Protein AF-A0A846AVG2-F1 (afdb_monomer_lite)

pLDDT: mean 75.11, std 14.45, range [46.59, 95.88]

Sequence (67 aa):
MHIHPTKGKSYRNGKDYRCLHCGWKGDADYNGAKNIAALGLSVNQPGGPWLSCEVSSLDFVPRQLTI

Secondary structure (DSSP, 8-state):
----SSTT--S----EEE-TTT--EEEHHHHHHHHHHHHHHHHHSS--TTSSSPPPTTS--------

Foldseek 3Di:
DDDDPDPPDDPDDDQWDADPPPGDIDGPVVVVVVVCVVVVVVVPDPDDPPDPDGDPPVVDPPPPPDD

Radius of gyration: 18.62 Å; chains: 1; bounding box: 43×26×47 Å

Structure (mmCIF, N/CA/C/O backbone):
data_AF-A0A846AVG2-F1
#
_entry.id   AF-A0A846AVG2-F1
#
loop_
_atom_site.group_PDB
_atom_site.id
_atom_site.type_symbol
_atom_site.label_atom_id
_atom_site.label_alt_id
_atom_site.label_comp_id
_atom_site.label_asym_id
_atom_site.label_entity_id
_atom_site.label_seq_id
_atom_site.pdbx_PDB_ins_code
_atom_site.Cartn_x
_atom_site.Cartn_y
_atom_site.Cartn_z
_atom_site.occupancy
_atom_site.B_iso_or_equiv
_atom_site.auth_seq_id
_atom_site.auth_comp_id
_atom_site.auth_asym_id
_atom_site.auth_atom_id
_atom_site.pdbx_PDB_model_num
ATOM 1 N N . MET A 1 1 ? 9.646 8.658 16.497 1.00 55.97 1 MET A N 1
ATOM 2 C CA . MET A 1 1 ? 8.624 7.589 16.405 1.00 55.97 1 MET A CA 1
ATOM 3 C C . MET A 1 1 ? 7.928 7.507 17.759 1.00 55.97 1 MET A C 1
ATOM 5 O O . MET A 1 1 ? 8.604 7.215 18.732 1.00 55.97 1 MET A O 1
ATOM 9 N N . HIS A 1 2 ? 6.634 7.829 17.860 1.00 71.94 2 HIS A N 1
ATOM 10 C CA . HIS A 1 2 ? 5.891 7.705 19.123 1.00 71.94 2 HIS A CA 1
ATOM 11 C C . HIS A 1 2 ? 5.214 6.332 19.183 1.00 71.94 2 HIS A C 1
ATOM 13 O O . HIS A 1 2 ? 4.280 6.067 18.424 1.00 71.94 2 HIS A O 1
ATOM 19 N N . ILE A 1 3 ? 5.716 5.452 20.049 1.00 79.69 3 ILE A N 1
ATOM 20 C CA . ILE A 1 3 ? 5.154 4.118 20.288 1.00 79.69 3 ILE A CA 1
ATOM 21 C C . ILE A 1 3 ? 4.106 4.256 21.392 1.00 79.69 3 ILE A C 1
ATOM 23 O O . ILE A 1 3 ? 4.380 4.850 22.432 1.00 79.69 3 ILE A O 1
ATOM 27 N N . HIS A 1 4 ? 2.896 3.748 21.158 1.00 85.44 4 HIS A N 1
ATOM 28 C CA . HIS A 1 4 ? 1.850 3.785 22.173 1.00 85.44 4 HIS A CA 1
ATOM 29 C C . HIS A 1 4 ? 2.254 2.881 23.354 1.00 85.44 4 HIS A C 1
ATOM 31 O O . HIS A 1 4 ? 2.654 1.741 23.115 1.00 85.44 4 HIS A O 1
ATOM 37 N N . PRO A 1 5 ? 2.143 3.341 24.615 1.00 92.62 5 PRO A N 1
ATOM 38 C CA . PRO A 1 5 ? 2.613 2.586 25.782 1.00 92.62 5 PRO A CA 1
ATOM 39 C C . PRO A 1 5 ? 1.870 1.254 25.963 1.00 92.62 5 PRO A C 1
ATOM 41 O O . PRO A 1 5 ? 2.421 0.277 26.457 1.00 92.62 5 PRO A O 1
ATOM 44 N N . THR A 1 6 ? 0.611 1.187 25.527 1.00 91.69 6 THR A N 1
ATOM 45 C CA . THR A 1 6 ? -0.174 -0.054 25.498 1.00 91.69 6 THR A CA 1
ATOM 46 C C . THR A 1 6 ? 0.135 -0.893 24.255 1.00 91.69 6 THR A C 1
ATOM 48 O O . THR A 1 6 ? -0.044 -0.429 23.127 1.00 91.69 6 THR A O 1
ATOM 51 N N . LYS A 1 7 ? 0.514 -2.161 24.460 1.00 85.38 7 LYS A N 1
ATOM 52 C CA . LYS A 1 7 ? 0.755 -3.142 23.391 1.00 85.38 7 LYS A CA 1
ATOM 53 C C . LYS A 1 7 ? -0.476 -3.284 22.482 1.00 85.38 7 LYS A C 1
ATOM 55 O O . LYS A 1 7 ? -1.596 -3.421 22.964 1.00 85.38 7 LYS A O 1
ATOM 60 N N . GLY A 1 8 ? -0.262 -3.249 21.165 1.00 79.00 8 GLY A N 1
ATOM 61 C CA . GLY A 1 8 ? -1.324 -3.390 20.156 1.00 79.00 8 GLY A CA 1
ATOM 62 C C . GLY A 1 8 ? -2.141 -2.121 19.881 1.00 79.00 8 GLY A C 1
ATOM 63 O O . GLY A 1 8 ? -3.061 -2.156 19.068 1.00 79.00 8 GLY A O 1
ATOM 64 N N . LYS A 1 9 ? -1.822 -0.994 20.528 1.00 82.12 9 LYS A N 1
ATOM 65 C CA . LYS A 1 9 ? -2.448 0.308 20.260 1.00 82.12 9 LYS A CA 1
ATOM 66 C C . LYS A 1 9 ? -1.520 1.193 19.423 1.00 82.12 9 LYS A C 1
ATOM 68 O O . LYS A 1 9 ? -0.307 1.002 19.387 1.00 82.12 9 LYS A O 1
ATOM 73 N N . SER A 1 10 ? -2.100 2.178 18.745 1.00 77.81 10 SER A N 1
ATOM 74 C CA . SER A 1 10 ? -1.380 3.174 17.952 1.00 77.81 10 SER A CA 1
ATOM 75 C C . SER A 1 10 ? -2.017 4.543 18.153 1.00 77.81 10 SER A C 1
ATOM 77 O O . SER A 1 10 ? -3.237 4.641 18.230 1.00 77.81 10 SER A O 1
ATOM 79 N N . TYR A 1 11 ? -1.201 5.602 18.185 1.00 80.94 11 TYR A N 1
ATOM 80 C CA . TYR A 1 11 ? -1.693 6.984 18.116 1.00 80.94 11 TYR A CA 1
ATOM 81 C C . TYR A 1 11 ? -2.274 7.338 16.735 1.00 80.94 11 TYR A C 1
ATOM 83 O O . TYR A 1 11 ? -2.908 8.377 16.579 1.00 80.94 11 TYR A O 1
ATOM 91 N N . ARG A 1 12 ? -2.061 6.489 15.718 1.00 72.44 12 ARG A N 1
ATOM 92 C CA . ARG A 1 12 ? -2.650 6.659 14.387 1.00 72.44 12 ARG A CA 1
ATOM 93 C C . ARG A 1 12 ? -4.104 6.194 14.416 1.00 72.44 12 ARG A C 1
ATOM 95 O O . ARG A 1 12 ? -4.368 5.017 14.645 1.00 72.44 12 ARG A O 1
ATOM 102 N N . ASN A 1 13 ? -5.020 7.113 14.139 1.00 70.81 13 ASN A N 1
ATOM 103 C CA . ASN A 1 13 ? -6.426 6.819 13.874 1.00 70.81 13 ASN A CA 1
ATOM 104 C C . ASN A 1 13 ? -6.661 6.679 12.353 1.00 70.81 13 ASN A C 1
ATOM 106 O O . ASN A 1 13 ? -5.840 7.152 11.567 1.00 70.81 13 ASN A O 1
ATOM 110 N N . GLY A 1 14 ? -7.754 6.035 11.931 1.00 72.06 14 GLY A N 1
ATOM 111 C CA . GLY A 1 14 ? -8.097 5.876 10.510 1.00 72.06 14 GLY A CA 1
ATOM 112 C C . GLY A 1 14 ? -7.329 4.757 9.800 1.00 72.06 14 GLY A C 1
ATOM 113 O O . GLY A 1 14 ? -6.704 4.984 8.769 1.00 72.06 14 GLY A O 1
ATOM 114 N N . LYS A 1 15 ? -7.371 3.538 10.354 1.00 78.62 15 LYS A N 1
ATOM 115 C CA . LYS A 1 15 ? -6.806 2.322 9.736 1.00 78.62 15 LYS A CA 1
ATOM 116 C C . LYS A 1 15 ? -7.666 1.756 8.598 1.00 78.62 15 LYS A C 1
ATOM 118 O O . LYS A 1 15 ? -7.292 0.755 8.012 1.00 78.62 15 LYS A O 1
ATOM 123 N N . ASP A 1 16 ? -8.785 2.391 8.261 1.00 88.19 16 ASP A N 1
ATOM 124 C CA . ASP A 1 16 ? -9.652 1.994 7.152 1.00 88.19 16 ASP A CA 1
ATOM 125 C C . ASP A 1 16 ? -9.303 2.771 5.879 1.00 88.19 16 ASP A C 1
ATOM 127 O O . ASP A 1 16 ? -9.344 4.002 5.856 1.00 88.19 16 ASP A O 1
ATOM 131 N N . TYR A 1 17 ? -9.041 2.056 4.790 1.00 91.38 17 TYR A N 1
ATOM 132 C CA . TYR A 1 17 ? -8.965 2.613 3.445 1.00 91.38 17 TYR A CA 1
ATOM 133 C C . TYR A 1 17 ? -10.249 2.304 2.669 1.00 91.38 17 TYR A C 1
ATOM 135 O O . TYR A 1 17 ? -10.834 1.226 2.799 1.00 91.38 17 TYR A O 1
ATOM 143 N N . ARG A 1 18 ? -10.683 3.257 1.837 1.00 93.56 18 ARG A N 1
ATOM 144 C CA . ARG A 1 18 ? -11.813 3.111 0.913 1.00 93.56 18 ARG A CA 1
ATOM 145 C C . ARG A 1 18 ? -11.412 3.608 -0.469 1.00 93.56 18 ARG A C 1
ATOM 147 O O . ARG A 1 18 ? -11.111 4.787 -0.638 1.00 93.56 18 ARG A O 1
ATOM 154 N N . CYS A 1 19 ? -11.456 2.724 -1.456 1.00 93.38 19 CYS A N 1
ATOM 155 C CA . CYS A 1 19 ? -11.314 3.101 -2.851 1.00 93.38 19 CYS A CA 1
ATOM 156 C C . CYS A 1 19 ? -12.652 3.634 -3.370 1.00 93.38 19 CYS A C 1
ATOM 158 O O . CYS A 1 19 ? -13.636 2.899 -3.421 1.00 93.38 19 CYS A O 1
ATOM 160 N N . LEU A 1 20 ? -12.685 4.896 -3.795 1.00 94.06 20 LEU A N 1
ATOM 161 C CA . LEU A 1 20 ? -13.891 5.508 -4.366 1.00 94.06 20 LEU A CA 1
ATOM 162 C C . LEU A 1 20 ? -14.148 5.093 -5.822 1.00 94.06 20 LEU A C 1
ATOM 164 O O . LEU A 1 20 ? -15.236 5.322 -6.333 1.00 94.06 20 LEU A O 1
ATOM 168 N N . HIS A 1 21 ? -13.164 4.476 -6.480 1.00 94.56 21 HIS A N 1
ATOM 169 C CA . HIS A 1 21 ? -13.286 4.024 -7.864 1.00 94.56 21 HIS A CA 1
ATOM 170 C C . HIS A 1 21 ? -13.873 2.609 -7.971 1.00 94.56 21 HIS A C 1
ATOM 172 O O . HIS A 1 21 ? -14.821 2.395 -8.714 1.00 94.56 21 HIS A O 1
ATOM 178 N N . CYS A 1 22 ? -13.336 1.645 -7.211 1.00 93.94 22 CYS A N 1
ATOM 179 C CA . CYS A 1 22 ? -13.784 0.245 -7.255 1.00 93.94 22 CYS A CA 1
ATOM 180 C C . CYS A 1 22 ? -14.606 -0.190 -6.031 1.00 93.94 22 CYS A C 1
ATOM 182 O O . CYS A 1 22 ? -15.013 -1.344 -5.944 1.00 93.94 22 CYS A O 1
ATOM 184 N N . GLY A 1 23 ? -14.823 0.699 -5.057 1.00 94.50 23 GLY A N 1
ATOM 185 C CA . GLY A 1 23 ? -15.610 0.412 -3.854 1.00 94.50 23 GLY A CA 1
ATOM 186 C C . GLY A 1 23 ? -14.914 -0.473 -2.815 1.00 94.50 23 GLY A C 1
ATOM 187 O O . GLY A 1 23 ? -15.505 -0.758 -1.774 1.00 94.50 23 GLY A O 1
ATOM 188 N N . TRP A 1 24 ? -13.667 -0.900 -3.053 1.00 94.00 24 TRP A N 1
ATOM 189 C CA . TRP A 1 24 ? -12.926 -1.722 -2.095 1.00 94.00 24 TRP A CA 1
ATOM 190 C C . TRP A 1 24 ? -12.752 -0.996 -0.756 1.00 94.00 24 TRP A C 1
ATOM 192 O O . TRP A 1 24 ? -12.370 0.176 -0.718 1.00 94.00 24 TRP A O 1
ATOM 202 N N . LYS A 1 25 ? -12.997 -1.708 0.346 1.00 95.88 25 LYS A N 1
ATOM 203 C CA . LYS A 1 25 ? -12.812 -1.217 1.711 1.00 95.88 25 LYS A CA 1
ATOM 204 C C . LYS A 1 25 ? -12.068 -2.259 2.538 1.00 95.88 25 LYS A C 1
ATOM 206 O O . LYS A 1 25 ? -12.456 -3.424 2.542 1.00 95.88 25 LYS A O 1
ATOM 211 N N . GLY A 1 26 ? -11.060 -1.827 3.286 1.00 92.25 26 GLY A N 1
ATOM 212 C CA . GLY A 1 26 ? -10.297 -2.706 4.166 1.00 92.25 26 GLY A CA 1
ATOM 213 C C . GLY A 1 26 ? -9.212 -1.962 4.929 1.00 92.25 26 GLY A C 1
ATOM 214 O O . GLY A 1 26 ? -9.182 -0.734 4.938 1.00 92.25 26 GLY A O 1
ATOM 215 N N . ASP A 1 27 ? -8.317 -2.715 5.560 1.00 91.50 27 ASP A N 1
ATOM 216 C CA . ASP A 1 27 ? -7.210 -2.152 6.326 1.00 91.50 27 ASP A CA 1
ATOM 217 C C . ASP A 1 27 ? -6.225 -1.382 5.420 1.00 91.50 27 ASP A C 1
ATOM 219 O O . ASP A 1 27 ? -5.804 -1.855 4.357 1.00 91.50 27 ASP A O 1
ATOM 223 N N . ALA A 1 28 ? -5.877 -0.166 5.834 1.00 89.44 28 ALA A N 1
ATOM 224 C CA . ALA A 1 28 ? -5.019 0.748 5.097 1.00 89.44 28 ALA A CA 1
ATOM 225 C C . ALA A 1 28 ? -3.559 0.277 5.057 1.00 89.44 28 ALA A C 1
ATOM 227 O O . ALA A 1 28 ? -2.886 0.510 4.050 1.00 89.44 28 ALA A O 1
ATOM 228 N N . ASP A 1 29 ? -3.076 -0.406 6.102 1.00 87.62 29 ASP A N 1
ATOM 229 C CA . ASP A 1 29 ? -1.725 -0.971 6.124 1.00 87.62 29 ASP A CA 1
ATOM 230 C C . ASP A 1 29 ? -1.651 -2.183 5.176 1.00 87.62 29 ASP A C 1
ATOM 232 O O . ASP A 1 29 ? -0.679 -2.314 4.432 1.00 87.62 29 ASP A O 1
ATOM 236 N N . TYR A 1 30 ? -2.697 -3.019 5.113 1.00 90.81 30 TYR A N 1
ATOM 237 C CA . TYR A 1 30 ? -2.806 -4.108 4.132 1.00 90.81 30 TYR A CA 1
ATOM 238 C C . TYR A 1 30 ? -2.824 -3.583 2.690 1.00 90.81 30 TYR A C 1
ATOM 240 O O . TYR A 1 30 ? -2.074 -4.074 1.841 1.00 90.81 30 TYR A O 1
ATOM 248 N N . ASN A 1 31 ? -3.634 -2.556 2.410 1.00 91.75 31 ASN A N 1
ATOM 249 C CA . ASN A 1 31 ? -3.656 -1.904 1.098 1.00 91.75 31 ASN A CA 1
ATOM 250 C C . ASN A 1 31 ? -2.285 -1.301 0.746 1.00 91.75 31 ASN A C 1
ATOM 252 O O . ASN A 1 31 ? -1.778 -1.494 -0.358 1.00 91.75 31 ASN A O 1
ATOM 256 N N . GLY A 1 32 ? -1.649 -0.626 1.709 1.00 88.94 32 GLY A N 1
ATOM 257 C CA . GLY A 1 32 ? -0.297 -0.091 1.566 1.00 88.94 32 GLY A CA 1
ATOM 258 C C . GLY A 1 32 ? 0.734 -1.177 1.262 1.00 88.94 32 GLY A C 1
ATOM 259 O O . GLY A 1 32 ? 1.519 -1.022 0.330 1.00 88.94 32 GLY A O 1
ATOM 260 N N . ALA A 1 33 ? 0.693 -2.306 1.972 1.00 90.25 33 ALA A N 1
ATOM 261 C CA . ALA A 1 33 ? 1.586 -3.438 1.738 1.00 90.25 33 ALA A CA 1
ATOM 262 C C . ALA A 1 33 ? 1.411 -4.033 0.331 1.00 90.25 33 ALA A C 1
ATOM 264 O O . ALA A 1 33 ? 2.404 -4.342 -0.326 1.00 90.25 33 ALA A O 1
ATOM 265 N N . LYS A 1 34 ? 0.172 -4.146 -0.170 1.00 90.38 34 LYS A N 1
ATOM 266 C CA . LYS A 1 34 ? -0.097 -4.594 -1.547 1.00 90.38 34 LYS A CA 1
ATOM 267 C C . LYS A 1 34 ? 0.420 -3.606 -2.590 1.00 90.38 34 LYS A C 1
ATOM 269 O O . LYS A 1 34 ? 1.053 -4.037 -3.550 1.00 90.38 34 LYS A O 1
ATOM 274 N N . ASN A 1 35 ? 0.224 -2.307 -2.377 1.00 88.56 35 ASN A N 1
ATOM 275 C CA . ASN A 1 35 ? 0.769 -1.278 -3.262 1.00 88.56 35 ASN A CA 1
ATOM 276 C C . ASN A 1 35 ? 2.298 -1.285 -3.270 1.00 88.56 35 ASN A C 1
ATOM 278 O O . ASN A 1 35 ? 2.894 -1.196 -4.335 1.00 88.56 35 ASN A O 1
ATOM 282 N N . ILE A 1 36 ? 2.942 -1.438 -2.111 1.00 84.62 36 ILE A N 1
ATOM 283 C CA . ILE A 1 3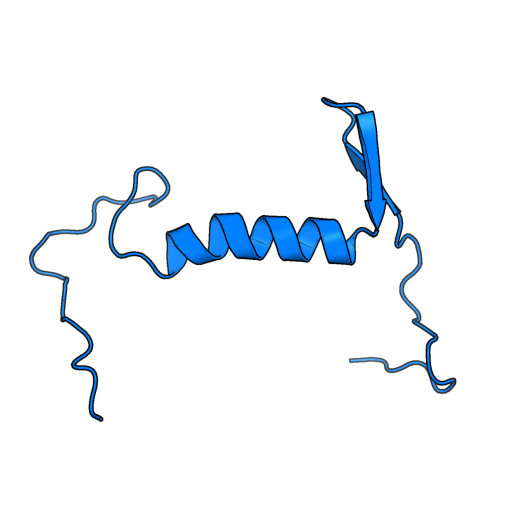6 ? 4.403 -1.550 -2.027 1.00 84.62 36 ILE A CA 1
ATOM 284 C C . ILE A 1 36 ? 4.884 -2.837 -2.696 1.00 84.62 36 ILE A C 1
ATOM 286 O O . ILE A 1 36 ? 5.885 -2.800 -3.393 1.00 84.62 36 ILE A O 1
ATOM 290 N N . ALA A 1 37 ? 4.195 -3.966 -2.542 1.00 86.12 37 ALA A N 1
ATOM 291 C CA . ALA A 1 37 ? 4.566 -5.188 -3.255 1.00 86.12 37 ALA A CA 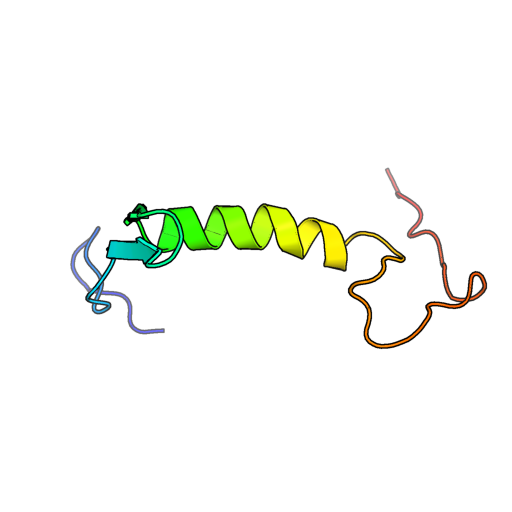1
ATOM 292 C C . ALA A 1 37 ? 4.459 -5.008 -4.780 1.00 86.12 37 ALA A C 1
ATOM 294 O O . ALA A 1 37 ? 5.337 -5.453 -5.512 1.00 86.12 37 ALA A O 1
ATOM 295 N N . ALA A 1 38 ? 3.421 -4.311 -5.253 1.00 81.62 38 ALA A N 1
ATOM 296 C CA . ALA A 1 38 ? 3.217 -4.034 -6.672 1.00 81.62 38 ALA A CA 1
ATOM 297 C C . ALA A 1 38 ? 4.214 -3.001 -7.238 1.00 81.62 38 ALA A C 1
ATOM 299 O O . ALA A 1 38 ? 4.778 -3.222 -8.303 1.00 81.62 38 ALA A O 1
ATOM 300 N N . LEU A 1 39 ? 4.455 -1.888 -6.534 1.00 76.56 39 LEU A N 1
ATOM 301 C CA . LEU A 1 39 ? 5.329 -0.789 -6.976 1.00 76.56 39 LEU A CA 1
ATOM 302 C C . LEU A 1 39 ? 6.802 -1.007 -6.621 1.00 76.56 39 LEU A C 1
ATOM 304 O O . LEU A 1 39 ? 7.687 -0.631 -7.378 1.00 76.56 39 LEU A O 1
ATOM 308 N N . GLY A 1 40 ? 7.086 -1.612 -5.473 1.00 68.56 40 GLY A N 1
ATOM 309 C CA . GLY A 1 40 ? 8.437 -1.985 -5.052 1.00 68.56 40 GLY A CA 1
ATOM 310 C C . GLY A 1 40 ? 9.050 -3.037 -5.973 1.00 68.56 40 GLY A C 1
ATOM 311 O O . GLY A 1 40 ? 10.260 -3.032 -6.185 1.00 68.56 40 GLY A O 1
ATOM 312 N N . LEU A 1 41 ? 8.218 -3.868 -6.609 1.00 61.00 41 LEU A N 1
ATOM 313 C CA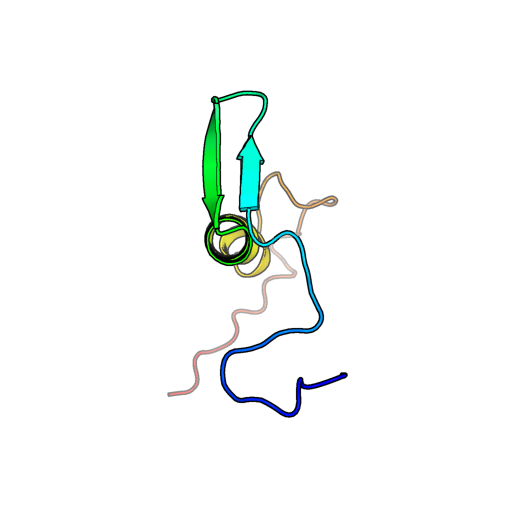 . LEU A 1 41 ? 8.629 -4.702 -7.735 1.00 61.00 41 LEU A CA 1
ATOM 314 C C . LEU A 1 41 ? 9.101 -3.861 -8.940 1.00 61.00 41 LEU A C 1
ATOM 316 O O . LEU A 1 41 ? 10.034 -4.268 -9.622 1.00 61.00 41 LEU A O 1
ATOM 320 N N . SER A 1 42 ? 8.516 -2.686 -9.186 1.00 59.19 42 SER A N 1
ATOM 321 C CA . SER A 1 42 ? 8.938 -1.769 -10.259 1.00 59.19 42 SER A CA 1
ATOM 322 C C . SER A 1 42 ? 10.223 -0.998 -9.937 1.00 59.19 42 SER A C 1
ATOM 324 O O . SER A 1 42 ? 10.917 -0.590 -10.858 1.00 59.19 42 SER A O 1
ATOM 326 N N . VAL A 1 43 ? 10.546 -0.784 -8.655 1.00 59.69 43 VAL A N 1
ATOM 327 C CA . VAL A 1 43 ? 11.780 -0.088 -8.228 1.00 59.69 43 VAL A CA 1
ATOM 328 C C . VAL A 1 43 ? 12.973 -1.044 -8.148 1.00 59.69 43 VAL A C 1
ATOM 330 O O . VAL A 1 43 ? 14.096 -0.657 -8.454 1.00 59.69 43 VAL A O 1
ATOM 333 N N . ASN A 1 44 ? 12.739 -2.299 -7.753 1.00 62.75 44 ASN A N 1
ATOM 334 C CA . ASN A 1 44 ? 13.789 -3.320 -7.676 1.00 62.75 44 ASN A CA 1
ATOM 335 C C . ASN A 1 44 ? 14.071 -4.007 -9.018 1.00 62.75 44 ASN A C 1
ATOM 337 O O . ASN A 1 44 ? 15.045 -4.753 -9.120 1.00 62.75 44 ASN A O 1
ATOM 341 N N . GLN A 1 45 ? 13.229 -3.786 -10.031 1.00 61.50 45 GLN A N 1
ATOM 342 C CA . GLN A 1 45 ? 13.499 -4.243 -11.383 1.00 61.50 45 GLN A CA 1
ATOM 343 C C . GLN A 1 45 ? 14.173 -3.130 -12.190 1.00 61.50 45 GLN A C 1
ATOM 345 O O . GLN A 1 45 ? 13.656 -2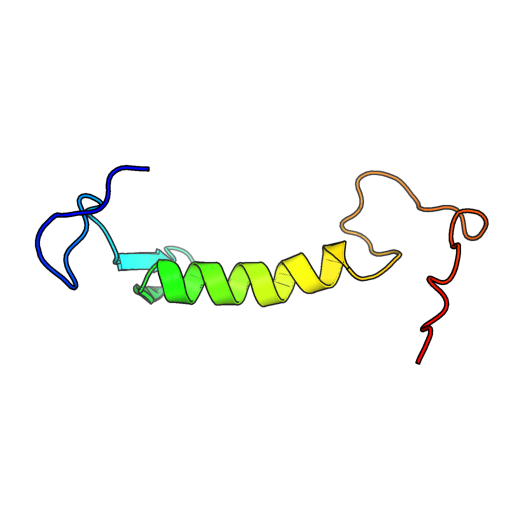.016 -12.268 1.00 61.50 45 GLN A O 1
ATOM 350 N N . PRO A 1 46 ? 15.323 -3.413 -12.802 1.00 57.84 46 PRO A N 1
ATOM 351 C CA . PRO A 1 46 ? 15.979 -2.465 -13.680 1.00 57.84 46 PRO A CA 1
ATOM 352 C C . PRO A 1 46 ? 15.198 -2.357 -14.997 1.00 57.84 46 PRO A C 1
ATOM 354 O O . PRO A 1 46 ? 15.197 -3.270 -15.819 1.00 57.84 46 PRO A O 1
ATOM 357 N N . GLY A 1 47 ? 14.524 -1.220 -15.173 1.00 65.12 47 GLY A N 1
ATOM 358 C CA . GLY A 1 47 ? 13.813 -0.861 -16.400 1.00 65.12 47 GLY A CA 1
ATOM 359 C C . GLY A 1 47 ? 12.300 -1.105 -16.351 1.00 65.12 47 GLY A C 1
ATOM 360 O O . GLY A 1 47 ? 11.822 -2.180 -15.997 1.00 65.12 47 GLY A O 1
ATOM 361 N N . GLY A 1 48 ? 11.533 -0.087 -16.746 1.00 64.12 48 GLY A N 1
ATOM 362 C CA . GLY A 1 48 ? 10.083 -0.154 -16.927 1.00 64.12 48 GLY A CA 1
ATOM 363 C C . GLY A 1 48 ? 9.492 1.211 -17.309 1.00 64.12 48 GLY A C 1
ATOM 364 O O . GLY A 1 48 ? 10.138 2.232 -17.074 1.00 64.12 48 GLY A O 1
ATOM 365 N N . PRO A 1 49 ? 8.256 1.266 -17.844 1.00 60.12 49 PRO A N 1
ATOM 366 C CA . PRO A 1 49 ? 7.614 2.514 -18.291 1.00 60.12 49 PRO A CA 1
ATOM 367 C C . PRO A 1 49 ? 7.311 3.503 -17.149 1.00 60.12 49 PRO A C 1
ATOM 369 O O . PRO A 1 49 ? 6.827 4.602 -17.388 1.00 60.12 49 PRO A O 1
ATOM 372 N N . TRP A 1 50 ? 7.567 3.101 -15.903 1.00 63.06 50 TRP A N 1
ATOM 373 C CA . TRP A 1 50 ? 7.338 3.884 -14.689 1.00 63.06 50 TRP A CA 1
ATOM 374 C C . TRP A 1 50 ? 8.555 4.712 -14.262 1.00 63.06 50 TRP A C 1
ATOM 376 O O . TRP A 1 50 ? 8.473 5.456 -13.285 1.00 63.06 50 TRP A O 1
ATOM 386 N N . LEU A 1 51 ? 9.691 4.569 -14.949 1.00 63.50 51 LEU A N 1
ATOM 387 C CA . LEU A 1 51 ? 10.867 5.394 -14.706 1.00 63.50 51 LEU A CA 1
ATOM 388 C C . LEU A 1 51 ? 10.696 6.734 -15.417 1.00 63.50 51 LEU A C 1
ATOM 390 O O . LEU A 1 51 ? 10.321 6.788 -16.584 1.00 63.50 51 LEU A O 1
ATOM 394 N N . SER A 1 52 ? 10.989 7.827 -14.710 1.00 67.00 52 SER A N 1
ATOM 395 C CA . SER A 1 52 ? 10.905 9.176 -15.285 1.00 67.00 52 SER A CA 1
ATOM 396 C C . SER A 1 52 ? 11.922 9.412 -16.409 1.00 67.00 52 SER A C 1
ATOM 398 O O . SER A 1 52 ? 11.763 10.367 -17.165 1.00 67.00 52 SER A O 1
ATOM 400 N N . CYS A 1 53 ? 12.958 8.574 -16.498 1.00 62.91 53 CYS A N 1
ATOM 401 C CA . CYS A 1 53 ? 13.998 8.617 -17.516 1.00 62.91 53 CYS A CA 1
ATOM 402 C C . CYS A 1 53 ? 14.306 7.194 -17.994 1.00 62.91 53 CYS A C 1
ATOM 404 O O . CYS A 1 53 ? 14.218 6.239 -17.219 1.00 62.91 53 CYS A O 1
ATOM 406 N N . GLU A 1 54 ? 14.689 7.068 -19.262 1.00 66.56 54 GLU A N 1
ATOM 407 C CA . GLU A 1 54 ? 15.129 5.807 -19.850 1.00 66.56 54 GLU A CA 1
ATOM 408 C C . GLU A 1 54 ? 16.439 5.355 -19.189 1.00 66.56 54 GLU A C 1
ATOM 410 O O . GLU A 1 54 ? 17.386 6.134 -19.071 1.00 66.56 54 GLU A O 1
ATOM 415 N N . VAL A 1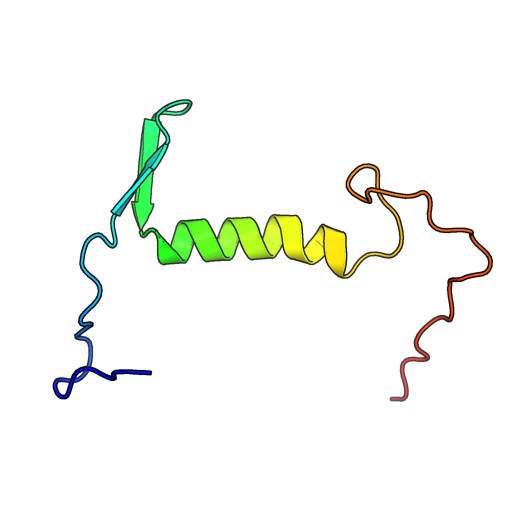 55 ? 16.486 4.109 -18.716 1.00 65.50 55 VAL A N 1
ATOM 416 C CA . VAL A 1 55 ? 17.717 3.524 -18.172 1.00 65.50 55 VAL A CA 1
ATOM 417 C C . VAL A 1 55 ? 18.507 2.965 -19.341 1.00 65.50 55 VAL A C 1
ATOM 419 O O . VAL A 1 55 ? 18.038 2.055 -20.025 1.00 65.50 55 VAL A O 1
ATOM 422 N N . SER A 1 56 ? 19.700 3.510 -19.572 1.00 66.00 56 SER A N 1
ATOM 423 C CA . SER A 1 56 ? 20.613 2.984 -20.580 1.00 66.00 56 SER A CA 1
ATOM 424 C C . SER A 1 56 ? 21.018 1.561 -20.204 1.00 66.00 56 SER A C 1
ATOM 426 O O . SER A 1 56 ? 21.366 1.275 -19.058 1.00 66.00 56 SER A O 1
ATOM 428 N N . SER A 1 57 ? 21.046 0.656 -21.183 1.00 60.81 57 SER A N 1
ATOM 429 C CA . SER A 1 57 ? 21.528 -0.722 -21.013 1.00 60.81 57 SER A CA 1
ATOM 430 C C . SER A 1 57 ? 22.997 -0.818 -20.568 1.00 60.81 57 SER A C 1
ATOM 432 O O . SER A 1 57 ? 23.462 -1.907 -20.245 1.00 60.81 57 SER A O 1
ATOM 434 N N . LEU A 1 58 ? 23.729 0.301 -20.540 1.00 60.25 58 LEU A N 1
ATOM 435 C CA . LEU A 1 58 ? 25.098 0.397 -20.023 1.00 60.25 58 LEU A CA 1
ATOM 436 C C . LEU A 1 58 ? 25.167 0.649 -18.505 1.00 60.25 58 LEU A C 1
ATOM 438 O O . LEU A 1 58 ? 26.218 0.418 -17.913 1.00 60.25 58 LEU A O 1
ATOM 442 N N . ASP A 1 59 ? 24.070 1.068 -17.866 1.00 59.41 59 ASP A N 1
ATOM 443 C CA . ASP A 1 59 ? 24.021 1.362 -16.420 1.00 59.41 59 ASP A CA 1
ATOM 444 C C . ASP A 1 59 ? 23.708 0.116 -15.571 1.00 59.41 59 ASP A C 1
ATOM 446 O O . ASP A 1 59 ? 23.685 0.148 -14.337 1.00 59.41 59 ASP A O 1
ATOM 450 N N . PHE A 1 60 ? 23.462 -1.012 -16.234 1.00 59.59 60 PHE A N 1
ATOM 451 C CA . PHE A 1 60 ? 23.142 -2.280 -15.604 1.00 59.59 60 PHE A CA 1
ATOM 452 C C . PHE A 1 60 ? 24.427 -2.947 -15.101 1.00 59.59 60 PHE A C 1
ATOM 454 O O . PHE A 1 60 ? 25.017 -3.788 -15.774 1.00 59.59 60 PHE A O 1
ATOM 461 N N . VAL A 1 61 ? 24.873 -2.595 -13.895 1.00 61.72 61 VAL A N 1
ATOM 462 C CA . VAL A 1 61 ? 25.836 -3.433 -13.169 1.00 61.72 61 VAL A CA 1
ATOM 463 C C . VAL A 1 61 ? 25.033 -4.572 -12.540 1.00 61.72 61 VAL A C 1
ATOM 465 O O . VAL A 1 61 ? 24.308 -4.321 -11.571 1.00 61.72 61 VAL A O 1
ATOM 468 N N . PRO A 1 62 ? 25.092 -5.818 -13.053 1.00 55.88 62 PRO A N 1
ATOM 469 C CA . PRO A 1 62 ? 24.453 -6.927 -12.369 1.00 55.88 62 PRO A CA 1
ATOM 470 C 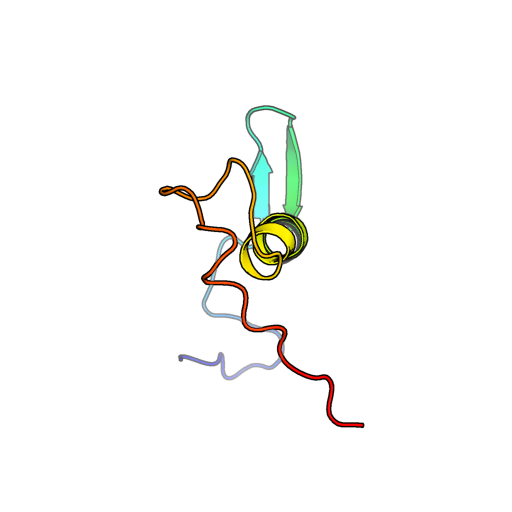C . PRO A 1 62 ? 25.081 -7.019 -10.981 1.00 55.88 62 PRO A C 1
ATOM 472 O O . PRO A 1 62 ? 26.288 -7.223 -10.840 1.00 55.88 62 PRO A O 1
ATOM 475 N N . ARG A 1 63 ? 24.271 -6.824 -9.937 1.00 56.84 63 ARG A N 1
ATOM 476 C CA . ARG A 1 63 ? 24.696 -7.078 -8.563 1.00 56.84 63 ARG A CA 1
ATOM 477 C C . ARG A 1 63 ? 24.993 -8.571 -8.494 1.00 56.84 63 ARG A C 1
ATOM 479 O O . ARG A 1 63 ? 24.069 -9.377 -8.436 1.00 56.84 63 ARG A O 1
ATOM 486 N N . GLN A 1 64 ? 26.270 -8.931 -8.605 1.00 51.75 64 GLN A N 1
ATOM 487 C CA . GLN A 1 64 ? 26.709 -10.312 -8.512 1.00 51.75 64 GLN A CA 1
ATOM 488 C C . GLN A 1 64 ? 26.181 -10.866 -7.192 1.00 51.75 64 GLN A C 1
ATOM 490 O O . GLN A 1 64 ? 26.464 -10.330 -6.119 1.00 51.75 64 GLN A O 1
ATOM 495 N N . LEU A 1 65 ? 25.349 -11.898 -7.293 1.00 53.03 65 LEU A N 1
ATOM 496 C CA . LEU A 1 65 ? 24.886 -12.666 -6.155 1.00 53.03 65 LEU A CA 1
ATOM 497 C C . LEU A 1 65 ? 26.118 -13.405 -5.615 1.00 53.03 65 LEU A C 1
ATOM 499 O O . LEU A 1 65 ? 26.484 -14.464 -6.119 1.00 53.03 65 LEU A O 1
ATOM 503 N N . THR A 1 66 ? 26.834 -12.810 -4.664 1.00 46.59 66 THR A N 1
ATOM 504 C CA . THR A 1 66 ? 27.771 -13.573 -3.836 1.00 46.59 66 THR A CA 1
ATOM 505 C C . THR A 1 66 ? 26.939 -14.479 -2.943 1.00 46.59 66 THR A C 1
ATOM 507 O O . THR A 1 66 ? 26.127 -13.982 -2.159 1.00 46.59 66 THR A O 1
ATOM 510 N N . ILE A 1 67 ? 27.111 -15.785 -3.167 1.00 51.72 67 ILE A N 1
ATOM 511 C CA . ILE A 1 67 ? 26.656 -16.893 -2.318 1.00 51.72 67 ILE A CA 1
ATOM 512 C C . ILE A 1 67 ? 27.136 -16.671 -0.884 1.00 51.72 67 ILE A C 1
ATOM 514 O O . ILE A 1 67 ? 28.298 -16.228 -0.729 1.00 51.72 67 ILE A O 1
#